Protein AF-A0A7C2DWA7-F1 (afdb_monomer)

Sequence (102 aa):
MMTLLAALLALNALLHALIVGRFGLSGNLPPAAFAAIYALLALAVMLAWPLALWAVLALTAAGAAGLAANLRRIAHDTTIERAILALDAVIALVTLWLLAAG

Foldseek 3Di:
DLLVLLVLLQVLLVLLVVQCVVVNCVVSVLSPVSSVLSNVLSVCSVVPPVCSLVSLQVVLVVSLVVLVVCLVPDDGDVVSSVVSNVSSVVSNVVSVVVVVVD

Solvent-accessible surface area (backbone atoms only — not comparable to full-atom values): 5476 Å² total; per-residue (Å²): 109,59,68,56,52,22,50,52,28,40,51,48,13,49,56,25,41,48,51,26,72,73,66,39,59,82,92,28,55,67,42,47,52,48,15,54,50,27,42,53,46,18,51,32,43,73,69,63,43,96,57,31,61,62,50,48,45,55,51,40,52,51,48,41,52,54,50,63,60,46,73,78,74,62,100,66,69,62,64,61,54,49,52,47,47,54,47,40,52,50,52,43,53,54,41,52,50,52,67,73,74,105

pLDDT: mean 91.04, std 10.58, range [49.12, 98.38]

Nearest PDB structures (foldseek):
  3kaw-assembly1_A  TM=5.956E-01  e=2.213E+00  Pseudomonas aeruginosa
  3kav-assembly1_A  TM=5.351E-01  e=1.503E+00  Pseudomonas aeruginosa
  5fig-assembly2_E-2  TM=6.127E-01  e=8.326E+00  Bacillus subtilis

Mean predicted aligned error: 3.75 Å

Secondary structure (DSSP, 8-state):
-HHHHHHHHHHHHHHHHHHHHHH-STT-HHHHHHHHHHHHHHHHHHTT-TTHHHHHHHHHHHHHHHHHHHTTTS---HHHHHHHHHHHHHHHHHHHHHHHH-

Radius of gyration: 13.29 Å; Cα contacts (8 Å, |Δi|>4): 90; chains: 1; bounding box: 36×19×37 Å

Structure (mmCIF, N/CA/C/O backbone):
data_AF-A0A7C2DWA7-F1
#
_entry.id   AF-A0A7C2DWA7-F1
#
loop_
_atom_site.group_PDB
_atom_site.id
_atom_site.type_symbol
_atom_site.label_atom_id
_atom_site.label_alt_id
_atom_site.label_comp_id
_atom_site.label_asym_id
_atom_site.label_entity_id
_atom_site.label_seq_id
_atom_site.pdbx_PDB_ins_code
_atom_site.Cartn_x
_atom_site.Cartn_y
_atom_site.Cartn_z
_atom_site.occupancy
_atom_site.B_iso_or_equiv
_atom_site.auth_seq_id
_atom_site.auth_comp_id
_atom_site.auth_asym_id
_atom_site.auth_atom_id
_atom_site.pdbx_PDB_model_num
ATOM 1 N N . MET A 1 1 ? 7.576 -10.981 -10.937 1.00 83.81 1 MET A N 1
ATOM 2 C CA . MET A 1 1 ? 7.620 -10.172 -9.699 1.00 83.81 1 MET A CA 1
ATOM 3 C C . MET A 1 1 ? 6.623 -9.007 -9.705 1.00 83.81 1 MET A C 1
ATOM 5 O O . MET A 1 1 ? 6.026 -8.754 -8.671 1.00 83.81 1 MET A O 1
ATOM 9 N N . MET A 1 2 ? 6.341 -8.370 -10.852 1.00 93.06 2 MET A N 1
ATOM 10 C CA . MET A 1 2 ? 5.262 -7.363 -10.951 1.00 93.06 2 MET A CA 1
ATOM 11 C C . MET A 1 2 ? 3.882 -7.905 -10.564 1.00 93.06 2 MET A C 1
ATOM 13 O O . MET A 1 2 ? 3.147 -7.248 -9.838 1.00 93.06 2 MET A O 1
ATOM 17 N N . THR A 1 3 ? 3.564 -9.145 -10.950 1.00 95.31 3 THR A N 1
ATOM 18 C CA . THR A 1 3 ? 2.325 -9.823 -10.535 1.00 95.31 3 THR A CA 1
ATOM 19 C C . THR A 1 3 ? 2.234 -10.006 -9.019 1.00 95.31 3 THR A C 1
ATOM 21 O O . THR A 1 3 ? 1.157 -9.856 -8.455 1.00 95.31 3 THR A O 1
ATOM 24 N N . LEU A 1 4 ? 3.363 -10.288 -8.351 1.00 96.38 4 LEU A N 1
ATOM 25 C CA . LEU A 1 4 ? 3.414 -10.378 -6.890 1.00 96.38 4 LEU A CA 1
ATOM 26 C C . LEU A 1 4 ? 3.127 -9.009 -6.267 1.00 96.38 4 LEU A C 1
ATOM 28 O O . LEU A 1 4 ? 2.270 -8.916 -5.399 1.00 96.38 4 LEU A O 1
ATOM 32 N N . LEU A 1 5 ? 3.790 -7.948 -6.741 1.00 97.56 5 LEU A N 1
ATOM 33 C CA . LEU A 1 5 ? 3.545 -6.591 -6.253 1.00 97.56 5 LEU A CA 1
ATOM 34 C C . LEU A 1 5 ? 2.079 -6.172 -6.446 1.00 97.56 5 LEU A C 1
ATOM 36 O O . LEU A 1 5 ? 1.457 -5.684 -5.508 1.00 97.56 5 LEU A O 1
ATOM 40 N N . ALA A 1 6 ? 1.502 -6.424 -7.623 1.00 97.69 6 ALA A N 1
ATOM 41 C CA . ALA A 1 6 ? 0.094 -6.143 -7.893 1.00 97.69 6 ALA A CA 1
ATOM 42 C C . ALA A 1 6 ? -0.847 -6.928 -6.963 1.00 97.69 6 ALA A C 1
ATOM 44 O O . ALA A 1 6 ? -1.799 -6.356 -6.437 1.00 97.69 6 ALA A O 1
ATOM 45 N N . ALA A 1 7 ? -0.563 -8.209 -6.705 1.00 98.19 7 ALA A N 1
ATOM 46 C CA . ALA A 1 7 ? -1.344 -9.020 -5.773 1.00 98.19 7 ALA A CA 1
ATOM 47 C C . ALA A 1 7 ? -1.253 -8.500 -4.329 1.00 98.19 7 ALA A C 1
ATOM 49 O O . ALA A 1 7 ? -2.267 -8.449 -3.637 1.00 98.19 7 ALA A O 1
ATOM 50 N N . LEU A 1 8 ? -0.067 -8.070 -3.883 1.00 98.19 8 LEU A N 1
ATOM 51 C CA . LEU A 1 8 ? 0.124 -7.471 -2.559 1.00 98.19 8 LEU A CA 1
ATOM 52 C C . LEU A 1 8 ? -0.639 -6.146 -2.425 1.00 98.19 8 LEU A C 1
ATOM 54 O O . LEU A 1 8 ? -1.320 -5.936 -1.426 1.00 98.19 8 LEU A O 1
ATOM 58 N N . LEU A 1 9 ? -0.589 -5.283 -3.445 1.00 98.31 9 LEU A N 1
ATOM 59 C CA . LEU A 1 9 ? -1.354 -4.031 -3.491 1.00 98.31 9 LEU A CA 1
ATOM 60 C C . LEU A 1 9 ? -2.866 -4.292 -3.474 1.00 98.31 9 LEU A C 1
ATOM 62 O O . LEU A 1 9 ? -3.594 -3.648 -2.722 1.00 98.31 9 LEU A O 1
ATOM 66 N N . ALA A 1 10 ? -3.341 -5.272 -4.246 1.00 98.25 10 ALA A N 1
ATOM 67 C CA . ALA A 1 10 ? -4.747 -5.663 -4.256 1.00 98.25 10 ALA A CA 1
ATOM 68 C C . ALA A 1 10 ? -5.194 -6.212 -2.892 1.00 98.25 10 ALA A C 1
ATOM 70 O O . ALA A 1 10 ? -6.248 -5.829 -2.387 1.00 98.25 10 ALA A O 1
ATOM 71 N N . LEU A 1 11 ? -4.377 -7.055 -2.254 1.00 98.25 11 LEU A N 1
ATOM 72 C CA . LEU A 1 11 ? -4.638 -7.532 -0.897 1.00 98.25 11 LEU A CA 1
ATOM 73 C C . LEU A 1 11 ? -4.703 -6.366 0.097 1.00 98.25 1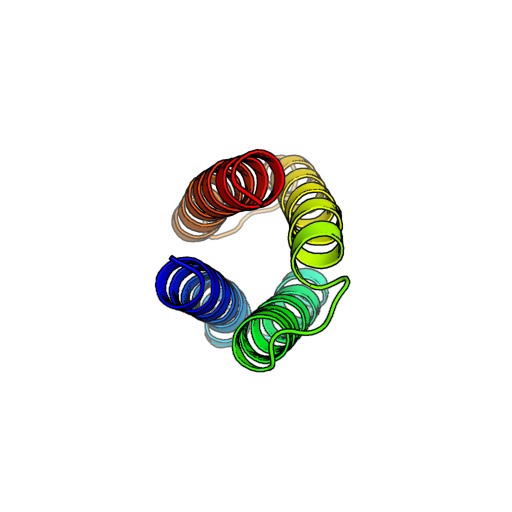1 LEU A C 1
ATOM 75 O O . LEU A 1 11 ? -5.600 -6.325 0.936 1.00 98.25 11 LEU A O 1
ATOM 79 N N . ASN A 1 12 ? -3.806 -5.389 -0.028 1.00 97.44 12 ASN A N 1
ATOM 80 C CA . ASN A 1 12 ? -3.803 -4.222 0.844 1.00 97.44 12 ASN A CA 1
ATOM 81 C C . ASN A 1 12 ? -5.066 -3.374 0.666 1.00 97.44 12 ASN A C 1
ATOM 83 O O . ASN A 1 12 ? -5.679 -2.952 1.647 1.00 97.44 12 ASN A O 1
ATOM 87 N N . ALA A 1 13 ? -5.510 -3.193 -0.580 1.00 97.81 13 ALA A N 1
ATOM 88 C CA . ALA A 1 13 ? -6.776 -2.541 -0.887 1.00 97.81 13 ALA A CA 1
ATOM 89 C C . ALA A 1 13 ? -7.963 -3.257 -0.221 1.00 97.81 13 ALA A C 1
ATOM 91 O O . ALA A 1 13 ? -8.827 -2.604 0.364 1.00 97.81 13 ALA A O 1
ATOM 92 N N . LEU A 1 14 ? -7.982 -4.595 -0.251 1.00 97.6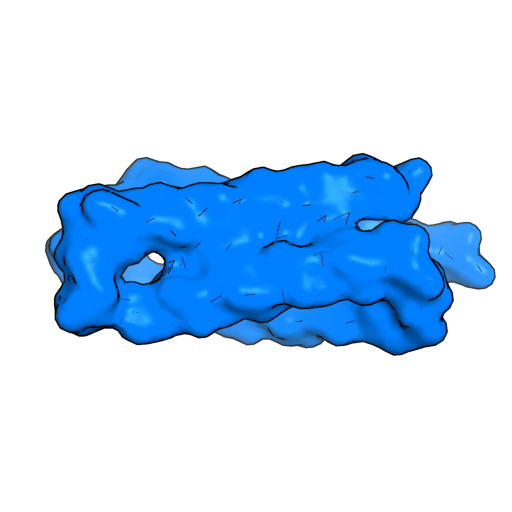2 14 LEU A N 1
ATOM 93 C CA . LEU A 1 14 ? -9.022 -5.400 0.394 1.00 97.62 14 LEU A CA 1
ATOM 94 C C . LEU A 1 14 ? -9.015 -5.258 1.920 1.00 97.62 14 LEU A C 1
ATOM 96 O O . LEU A 1 14 ? -10.086 -5.151 2.512 1.00 97.62 14 LEU A O 1
ATOM 100 N N . LEU A 1 15 ? -7.845 -5.213 2.564 1.00 95.38 15 LEU A N 1
ATOM 101 C CA . LEU A 1 15 ? -7.756 -5.002 4.015 1.00 95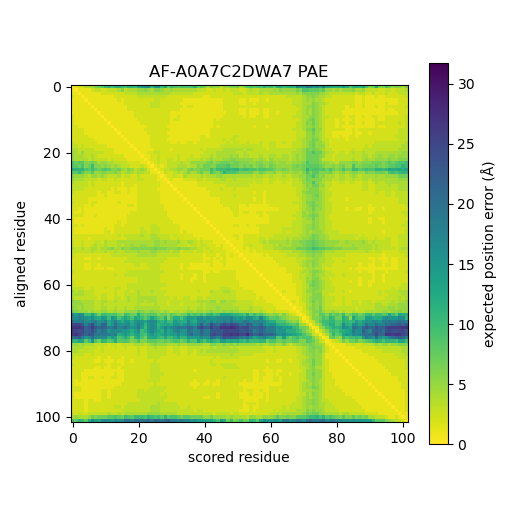.38 15 LEU A CA 1
ATOM 102 C C . LEU A 1 15 ? -8.306 -3.629 4.424 1.00 95.38 15 LEU A C 1
ATOM 104 O O . LEU A 1 15 ? -9.068 -3.527 5.384 1.00 95.38 15 LEU A O 1
ATOM 108 N N . HIS A 1 16 ? -7.990 -2.583 3.661 1.00 93.88 16 HIS A N 1
ATOM 109 C CA . HIS A 1 16 ? -8.551 -1.252 3.882 1.00 93.88 16 HIS A CA 1
ATOM 110 C C . HIS A 1 16 ? -10.068 -1.218 3.639 1.00 93.88 16 HIS A C 1
ATOM 112 O O . HIS A 1 16 ? -10.816 -0.644 4.433 1.00 93.88 16 HIS A O 1
ATOM 118 N N . ALA A 1 17 ? -10.547 -1.879 2.582 1.00 94.00 17 ALA A N 1
ATOM 119 C CA . ALA A 1 17 ? -11.975 -2.006 2.306 1.00 94.00 17 ALA A CA 1
ATOM 120 C C . ALA A 1 17 ? -12.708 -2.791 3.405 1.00 94.00 17 ALA A C 1
ATOM 122 O O . ALA A 1 17 ? -13.839 -2.451 3.742 1.00 94.00 17 ALA A O 1
ATOM 123 N N . LEU A 1 18 ? -12.065 -3.795 4.010 1.00 93.75 18 LEU A N 1
ATOM 124 C CA . LEU A 1 18 ? -12.617 -4.564 5.125 1.00 93.75 18 LEU A CA 1
ATOM 125 C C . LEU A 1 18 ? -12.839 -3.691 6.367 1.00 93.75 18 LEU A C 1
ATOM 127 O O . LEU A 1 18 ? -13.873 -3.834 7.019 1.00 93.75 18 LEU A O 1
ATOM 131 N N . ILE A 1 19 ? -11.924 -2.760 6.669 1.00 89.75 19 ILE A N 1
ATOM 132 C CA . ILE A 1 19 ? -12.115 -1.773 7.748 1.00 89.75 19 ILE A CA 1
ATOM 133 C C . ILE A 1 19 ? -13.393 -0.969 7.491 1.00 89.75 19 ILE A C 1
ATOM 135 O O . ILE A 1 19 ? -14.262 -0.893 8.358 1.00 89.75 19 ILE A O 1
ATOM 139 N N . VAL A 1 20 ? -13.551 -0.426 6.282 1.00 90.75 20 VAL A N 1
ATOM 140 C CA . VAL A 1 20 ? -14.730 0.374 5.909 1.00 90.75 20 VAL A CA 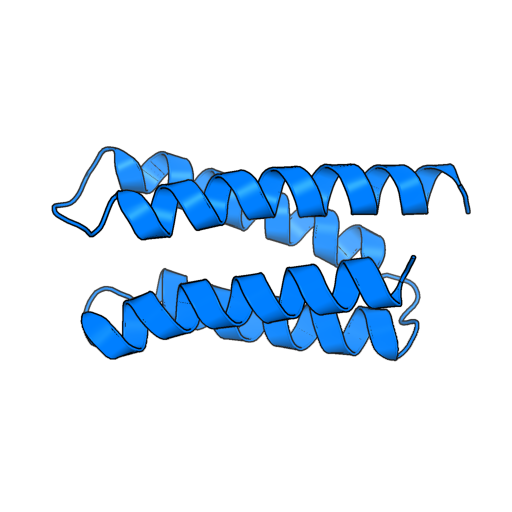1
ATOM 141 C C . VAL A 1 20 ? -16.009 -0.465 5.918 1.00 90.75 20 VAL A C 1
ATOM 143 O O . VAL A 1 20 ? -17.035 -0.016 6.420 1.00 90.75 20 VAL A O 1
ATOM 146 N N . GLY A 1 21 ? -15.959 -1.695 5.405 1.00 90.56 21 GLY A N 1
ATOM 147 C CA . GLY A 1 21 ? -17.101 -2.608 5.381 1.00 90.56 21 GLY A CA 1
ATOM 148 C C . GLY A 1 21 ? -17.565 -3.018 6.779 1.00 90.56 21 GLY A C 1
ATOM 149 O O . GLY A 1 21 ? -18.762 -3.179 7.002 1.00 90.56 21 GLY A O 1
ATOM 150 N N . ARG A 1 22 ? -16.638 -3.145 7.735 1.00 89.69 22 ARG A N 1
ATOM 151 C CA . ARG A 1 22 ? -16.943 -3.540 9.116 1.00 89.69 22 ARG A CA 1
ATOM 152 C C . ARG A 1 22 ? -17.349 -2.371 10.009 1.00 89.69 22 ARG A C 1
ATOM 154 O O . ARG A 1 22 ? -18.226 -2.540 10.851 1.00 89.69 22 ARG A O 1
ATOM 161 N N . PHE A 1 23 ? -16.708 -1.215 9.858 1.00 86.62 23 PHE A N 1
ATOM 162 C CA . PHE A 1 23 ? -16.870 -0.070 10.763 1.00 86.62 23 PHE A CA 1
ATOM 163 C C . PHE A 1 23 ? -17.628 1.110 10.140 1.00 86.62 23 PHE A C 1
ATOM 165 O O . PHE A 1 23 ? -17.849 2.121 10.803 1.00 86.62 23 PHE A O 1
ATOM 172 N N . GLY A 1 24 ? -18.065 0.979 8.887 1.00 86.81 24 GLY A N 1
ATOM 173 C CA . GLY A 1 24 ?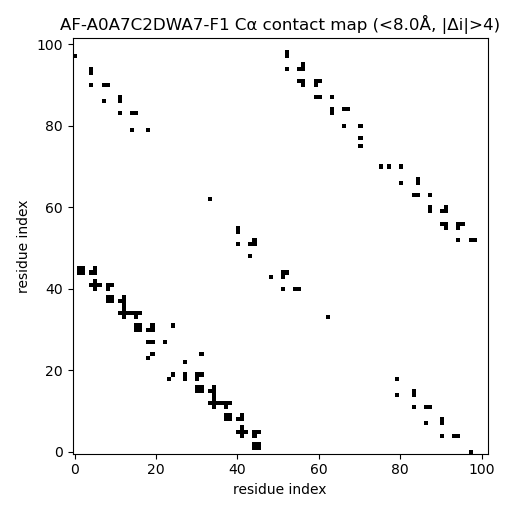 -18.765 2.022 8.146 1.00 86.81 24 GLY A CA 1
ATOM 174 C C . GLY A 1 24 ? -17.834 3.126 7.643 1.00 86.81 24 GLY A C 1
ATOM 175 O O . GLY A 1 24 ? -16.673 3.231 8.031 1.00 86.81 24 GLY A O 1
ATOM 176 N N . LEU A 1 25 ? -18.350 3.979 6.756 1.00 86.75 25 LEU A N 1
ATOM 177 C CA . LEU A 1 25 ? -17.562 5.043 6.121 1.00 86.75 25 LEU A CA 1
ATOM 178 C C . LEU A 1 25 ? -17.337 6.259 7.037 1.00 86.75 25 LEU A C 1
ATOM 180 O O . LEU A 1 25 ? -16.319 6.944 6.926 1.00 86.75 25 LEU A O 1
ATOM 184 N N . SER A 1 26 ? -18.275 6.532 7.948 1.00 84.19 26 SER A N 1
ATOM 185 C CA . SER A 1 26 ? -18.199 7.677 8.861 1.00 84.19 26 SER A CA 1
ATOM 186 C C . SER A 1 26 ? -17.025 7.511 9.828 1.00 84.19 26 SER A C 1
ATOM 188 O O . SER A 1 26 ? -17.035 6.619 10.667 1.00 84.19 26 SER A O 1
ATOM 190 N N . GLY A 1 27 ? -16.004 8.360 9.695 1.00 79.94 27 GLY A N 1
ATOM 191 C CA . GLY A 1 27 ? -14.758 8.272 10.469 1.00 79.94 27 GLY A CA 1
ATOM 192 C C . GLY A 1 27 ? -13.660 7.407 9.835 1.00 79.94 27 GLY A C 1
ATOM 193 O O . GLY A 1 27 ? -12.511 7.514 10.246 1.00 79.94 27 GLY A O 1
ATOM 194 N N . ASN A 1 28 ? -13.967 6.643 8.778 1.00 86.19 28 ASN A N 1
ATOM 195 C CA . ASN A 1 28 ? -13.019 5.774 8.065 1.00 86.19 28 ASN A CA 1
ATOM 196 C C . ASN A 1 28 ? -12.748 6.245 6.624 1.00 86.19 28 ASN A C 1
ATOM 1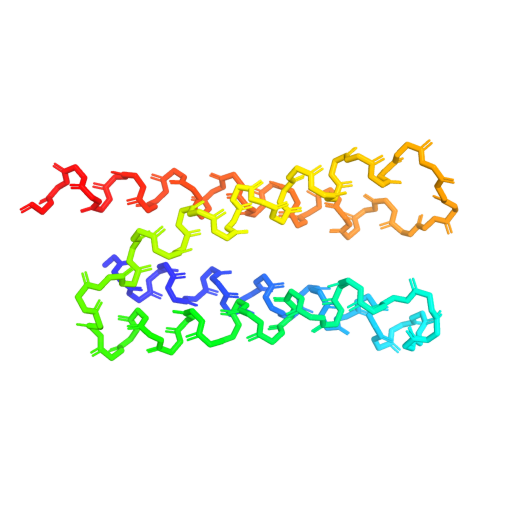98 O O . ASN A 1 28 ? -12.429 5.445 5.742 1.00 86.19 28 ASN A O 1
ATOM 202 N N . LEU A 1 29 ? -12.844 7.556 6.377 1.00 88.81 29 LEU A N 1
ATOM 203 C CA . LEU A 1 29 ? -12.486 8.149 5.084 1.00 88.81 29 LEU A CA 1
ATOM 204 C C . LEU A 1 29 ? -11.034 7.855 4.669 1.00 88.81 29 LEU A C 1
ATOM 206 O O . LEU A 1 29 ? -10.839 7.510 3.502 1.00 88.81 29 LEU A O 1
ATOM 210 N N . PRO A 1 30 ? -10.017 7.929 5.558 1.00 90.00 30 PRO A N 1
ATOM 211 C CA . PRO A 1 30 ? -8.652 7.608 5.151 1.00 90.00 30 PRO A CA 1
ATOM 212 C C . PRO A 1 30 ? -8.500 6.144 4.706 1.00 90.00 30 PRO A C 1
ATOM 214 O O . PRO A 1 30 ? -8.029 5.945 3.586 1.00 90.00 30 PRO A O 1
ATOM 217 N N . PRO A 1 31 ? -8.966 5.122 5.460 1.00 90.81 31 PRO A N 1
ATOM 218 C CA . PRO A 1 31 ? -8.970 3.752 4.956 1.00 90.81 31 PRO A CA 1
ATOM 219 C C . PRO A 1 31 ? -9.691 3.583 3.614 1.00 90.81 31 PRO A C 1
ATOM 221 O O . PRO A 1 31 ? -9.168 2.918 2.725 1.00 90.81 31 PRO A O 1
ATOM 224 N N . ALA A 1 32 ? -10.841 4.233 3.414 1.00 92.19 32 ALA A N 1
ATOM 225 C CA . ALA A 1 32 ? -11.562 4.177 2.140 1.00 92.19 32 ALA A CA 1
ATOM 226 C C . ALA A 1 32 ? -10.743 4.746 0.969 1.00 92.19 32 ALA A C 1
ATOM 228 O O . ALA A 1 32 ? -10.682 4.141 -0.102 1.00 92.19 32 ALA A O 1
ATOM 229 N N . ALA A 1 33 ? -10.078 5.884 1.180 1.00 94.69 33 ALA A N 1
ATOM 230 C CA . ALA A 1 33 ? -9.206 6.488 0.180 1.00 94.69 33 ALA A CA 1
ATOM 231 C C . ALA A 1 33 ? -8.019 5.573 -0.150 1.00 94.69 33 ALA A C 1
ATOM 233 O O . ALA A 1 33 ? -7.731 5.339 -1.323 1.00 94.69 33 ALA A O 1
ATOM 234 N N . PHE A 1 34 ? -7.370 4.996 0.866 1.00 94.19 34 PHE A N 1
ATOM 235 C CA . PHE A 1 34 ? -6.247 4.082 0.659 1.00 94.19 34 PHE A CA 1
ATOM 236 C C . PHE A 1 34 ? -6.663 2.765 -0.006 1.00 94.19 34 PHE A C 1
ATOM 238 O O . PHE A 1 34 ? -5.914 2.264 -0.841 1.00 94.19 34 PHE A O 1
ATOM 245 N N . ALA A 1 35 ? -7.876 2.258 0.243 1.00 96.19 35 ALA A N 1
ATOM 246 C CA . ALA A 1 35 ? -8.414 1.120 -0.503 1.00 96.19 35 ALA A CA 1
ATOM 247 C C . ALA A 1 35 ? -8.449 1.403 -2.015 1.00 96.19 35 ALA A C 1
ATOM 249 O O . ALA A 1 35 ? -7.952 0.610 -2.816 1.00 96.19 35 ALA A O 1
ATOM 250 N N . ALA A 1 36 ? -8.977 2.566 -2.410 1.00 97.56 36 ALA A N 1
ATOM 251 C CA . ALA A 1 36 ? -9.021 2.973 -3.811 1.00 97.56 36 ALA A CA 1
ATOM 252 C C . ALA A 1 36 ? -7.615 3.210 -4.390 1.00 97.56 36 ALA A C 1
ATOM 254 O O . ALA A 1 36 ? -7.317 2.745 -5.489 1.00 97.56 36 ALA A O 1
ATOM 255 N N . ILE A 1 37 ? -6.736 3.886 -3.644 1.00 97.88 37 ILE A N 1
ATOM 256 C CA . ILE A 1 37 ? -5.355 4.161 -4.064 1.00 97.88 37 ILE A CA 1
ATOM 257 C C . ILE A 1 37 ? -4.602 2.858 -4.345 1.00 97.88 37 ILE A C 1
ATOM 259 O O . ILE A 1 37 ? -4.028 2.710 -5.421 1.00 97.88 37 ILE A O 1
ATOM 263 N N . TYR A 1 38 ? -4.627 1.893 -3.423 1.00 98.00 38 TYR A N 1
ATOM 264 C CA . TYR A 1 38 ? -3.912 0.631 -3.607 1.00 98.00 38 TYR A CA 1
ATOM 265 C C . TYR A 1 38 ? -4.493 -0.215 -4.746 1.00 98.00 38 TYR A C 1
ATOM 267 O O . TYR A 1 38 ? -3.729 -0.845 -5.478 1.00 98.00 38 TYR A O 1
ATOM 275 N N . ALA A 1 39 ? -5.809 -0.170 -4.975 1.00 98.12 39 ALA A N 1
ATOM 276 C CA . ALA A 1 39 ? -6.425 -0.814 -6.134 1.00 98.12 39 ALA A CA 1
ATOM 277 C C . ALA A 1 39 ? -5.956 -0.181 -7.458 1.00 98.12 39 ALA A C 1
ATOM 279 O O . ALA A 1 39 ? -5.576 -0.895 -8.387 1.00 98.12 39 ALA A O 1
ATOM 280 N N . LEU A 1 40 ? -5.915 1.154 -7.537 1.00 98.38 40 LEU A N 1
ATOM 281 C CA . LEU A 1 40 ? -5.403 1.868 -8.711 1.00 98.38 40 LEU A CA 1
ATOM 282 C C . LEU A 1 40 ? -3.914 1.593 -8.941 1.00 98.38 40 LEU A C 1
ATOM 284 O O . LEU A 1 40 ? -3.497 1.404 -10.081 1.00 98.38 40 LEU A O 1
ATOM 288 N N . LEU A 1 41 ? -3.116 1.517 -7.876 1.00 98.06 41 LEU A N 1
ATOM 289 C CA . LEU A 1 41 ? -1.703 1.158 -7.965 1.00 98.06 41 LEU A CA 1
ATOM 290 C C . LEU A 1 41 ? -1.502 -0.277 -8.459 1.00 98.06 41 LEU A C 1
ATOM 292 O O . LEU A 1 41 ? -0.627 -0.503 -9.292 1.00 98.06 41 LEU A O 1
ATOM 296 N N . ALA A 1 42 ? -2.320 -1.234 -8.011 1.00 98.12 42 ALA A N 1
ATOM 297 C CA . ALA A 1 42 ? -2.269 -2.606 -8.513 1.00 98.12 42 ALA A CA 1
ATOM 298 C C . ALA A 1 42 ? -2.501 -2.645 -10.033 1.00 98.12 42 ALA A C 1
ATOM 300 O O . ALA A 1 42 ? -1.732 -3.275 -10.762 1.00 98.12 42 ALA A O 1
ATOM 301 N N . LEU A 1 43 ? -3.504 -1.904 -10.521 1.00 97.88 43 LEU A N 1
ATOM 302 C CA . LEU A 1 43 ? -3.773 -1.762 -11.953 1.00 97.88 43 LEU A CA 1
ATOM 303 C C . LEU A 1 43 ? -2.617 -1.071 -12.683 1.00 97.88 43 LEU A C 1
ATOM 305 O O . LEU A 1 43 ? -2.183 -1.553 -13.724 1.00 97.88 43 LEU A O 1
ATOM 309 N N . ALA A 1 44 ? -2.073 0.015 -12.133 1.00 97.56 44 ALA A N 1
ATOM 310 C CA . ALA A 1 44 ? -0.950 0.735 -12.730 1.00 97.56 44 ALA A CA 1
ATOM 311 C C . ALA A 1 44 ? 0.307 -0.141 -12.872 1.00 97.56 44 ALA A C 1
ATOM 313 O O . ALA A 1 44 ? 0.980 -0.079 -13.902 1.00 97.56 44 ALA A O 1
ATOM 314 N N . VAL A 1 45 ? 0.598 -0.986 -11.874 1.00 97.25 45 VAL A N 1
ATOM 315 C CA . VAL A 1 45 ? 1.684 -1.978 -11.939 1.00 97.25 45 VAL A CA 1
ATOM 316 C C . VAL A 1 45 ? 1.401 -3.021 -13.023 1.00 97.25 45 VAL A C 1
ATOM 318 O O . VAL A 1 45 ? 2.295 -3.337 -13.805 1.00 97.25 45 VAL A O 1
ATOM 321 N N . MET A 1 46 ? 0.169 -3.536 -13.119 1.00 96.12 46 MET A N 1
ATOM 322 C CA . MET A 1 46 ? -0.202 -4.515 -14.153 1.00 96.12 46 MET A CA 1
ATOM 323 C C . MET A 1 46 ? -0.153 -3.945 -15.573 1.00 96.12 46 MET A C 1
ATOM 325 O O . MET A 1 46 ? 0.210 -4.659 -16.504 1.00 96.12 46 MET A O 1
ATOM 329 N N . LEU A 1 47 ? -0.491 -2.667 -15.736 1.00 96.62 47 LEU A N 1
ATOM 330 C CA . LEU A 1 47 ? -0.431 -1.948 -17.008 1.00 96.62 47 LEU A CA 1
ATOM 331 C C . LEU A 1 47 ? 0.978 -1.431 -17.342 1.00 96.62 47 LEU A C 1
ATOM 333 O O . LEU A 1 47 ? 1.143 -0.741 -18.344 1.00 96.62 47 LEU A O 1
ATOM 337 N N . ALA A 1 48 ? 1.983 -1.752 -16.518 1.00 93.56 48 ALA A N 1
ATOM 338 C CA . ALA A 1 48 ? 3.373 -1.332 -16.692 1.00 93.56 48 ALA A CA 1
ATOM 339 C C . ALA A 1 48 ? 3.539 0.192 -16.861 1.00 93.56 48 ALA A C 1
ATOM 341 O O . ALA A 1 48 ? 4.346 0.663 -17.664 1.00 93.56 48 ALA A O 1
ATOM 342 N N . TRP A 1 49 ? 2.774 0.985 -16.103 1.00 96.69 49 TRP A N 1
ATOM 343 C CA . TRP A 1 49 ? 2.889 2.441 -16.161 1.00 96.69 49 TRP A CA 1
ATOM 344 C C . TRP A 1 49 ? 4.292 2.891 -15.691 1.00 96.69 49 TRP A C 1
ATOM 346 O O . TRP A 1 49 ? 4.735 2.432 -14.634 1.00 96.69 49 TRP A O 1
ATOM 356 N N . PRO A 1 50 ? 5.002 3.799 -16.402 1.00 93.06 50 PRO A N 1
ATOM 357 C CA . PRO A 1 50 ? 6.428 4.062 -16.155 1.00 93.06 50 PRO A CA 1
ATOM 358 C C . PRO A 1 50 ? 6.774 4.543 -14.742 1.00 93.06 50 PRO A C 1
ATOM 360 O O . PRO A 1 50 ? 7.883 4.326 -14.264 1.00 93.06 50 PRO A O 1
ATOM 363 N N . LEU A 1 51 ? 5.829 5.194 -14.062 1.00 94.94 51 LEU A N 1
ATOM 364 C CA . LEU A 1 51 ? 6.016 5.727 -12.711 1.00 94.94 51 LEU A CA 1
ATOM 365 C C . LEU A 1 51 ? 5.344 4.875 -11.627 1.00 94.94 51 LEU A C 1
ATOM 367 O O . LEU A 1 51 ? 5.329 5.282 -10.466 1.00 94.94 51 LEU A O 1
ATOM 371 N N . ALA A 1 52 ? 4.803 3.699 -11.969 1.00 96.25 52 ALA A N 1
ATOM 372 C CA . ALA A 1 52 ? 4.030 2.882 -11.036 1.00 96.25 52 ALA A CA 1
ATOM 373 C C . ALA A 1 52 ? 4.828 2.522 -9.776 1.00 96.25 52 ALA A C 1
ATOM 375 O O . ALA A 1 52 ? 4.320 2.686 -8.674 1.00 96.25 52 ALA A O 1
ATOM 376 N N . LEU A 1 53 ? 6.088 2.098 -9.914 1.00 96.62 53 LEU A N 1
ATOM 377 C CA . LEU A 1 53 ? 6.911 1.700 -8.765 1.00 96.62 53 LEU A CA 1
ATOM 378 C C . LEU A 1 53 ? 7.226 2.878 -7.831 1.00 96.62 53 LEU A C 1
ATOM 380 O O . LEU A 1 53 ? 7.130 2.747 -6.613 1.00 96.62 53 LEU A O 1
ATOM 384 N N . TRP A 1 54 ? 7.534 4.051 -8.389 1.00 97.62 54 TRP A N 1
ATOM 385 C CA . TRP A 1 54 ? 7.752 5.265 -7.598 1.00 97.62 54 TRP A CA 1
ATOM 386 C C . TRP A 1 54 ? 6.478 5.711 -6.877 1.00 97.62 54 TRP A C 1
ATOM 388 O O . TRP A 1 54 ? 6.526 6.054 -5.695 1.00 97.62 54 TRP A O 1
ATOM 398 N N . ALA A 1 55 ? 5.333 5.650 -7.562 1.00 97.19 55 ALA A N 1
ATOM 399 C CA . ALA A 1 55 ? 4.035 5.953 -6.972 1.00 97.19 55 ALA A CA 1
ATOM 400 C C . ALA A 1 55 ? 3.682 4.973 -5.844 1.00 97.19 55 ALA A C 1
ATOM 402 O O . ALA A 1 55 ? 3.242 5.408 -4.781 1.00 97.19 55 ALA A O 1
ATOM 403 N N . VAL A 1 56 ? 3.933 3.671 -6.039 1.00 97.88 56 VAL A N 1
ATOM 404 C CA . VAL A 1 56 ? 3.761 2.651 -4.998 1.00 97.88 56 VAL A CA 1
ATOM 405 C C . VAL A 1 56 ? 4.596 2.999 -3.775 1.00 97.88 56 VAL A C 1
ATOM 407 O O . VAL A 1 56 ? 4.051 3.043 -2.677 1.00 97.88 56 VAL A O 1
ATOM 410 N N . LEU A 1 57 ? 5.887 3.292 -3.942 1.00 97.12 57 LEU A N 1
ATOM 411 C CA . LEU A 1 57 ? 6.768 3.582 -2.814 1.00 97.12 57 LEU A CA 1
ATOM 412 C C . LEU A 1 57 ? 6.309 4.823 -2.032 1.00 97.12 57 LEU A C 1
ATOM 414 O O . LEU A 1 57 ? 6.182 4.768 -0.809 1.00 97.12 57 LEU A O 1
ATOM 418 N N . ALA A 1 58 ? 6.014 5.919 -2.735 1.00 97.38 58 ALA A N 1
ATOM 419 C CA . ALA A 1 58 ? 5.604 7.177 -2.116 1.00 97.38 58 ALA A CA 1
ATOM 420 C C . ALA A 1 58 ? 4.270 7.049 -1.364 1.00 97.38 58 ALA A C 1
ATOM 422 O O . ALA A 1 58 ? 4.157 7.475 -0.213 1.00 97.38 58 ALA A O 1
ATOM 423 N N . LEU A 1 59 ? 3.264 6.439 -1.995 1.00 97.25 59 LEU A N 1
ATOM 424 C CA . LEU A 1 59 ? 1.928 6.315 -1.413 1.00 97.25 59 LEU A CA 1
ATOM 425 C C . LEU A 1 59 ? 1.876 5.256 -0.311 1.00 97.25 59 LEU A C 1
ATOM 427 O O . LEU A 1 59 ? 1.192 5.478 0.685 1.00 97.25 59 LEU A O 1
ATOM 431 N N . THR A 1 60 ? 2.646 4.169 -0.431 1.00 96.56 60 THR A N 1
ATOM 432 C CA . THR A 1 60 ? 2.768 3.164 0.639 1.00 96.56 60 THR A CA 1
ATOM 433 C C . THR A 1 60 ? 3.439 3.761 1.871 1.00 96.56 60 THR A C 1
ATOM 435 O O . THR A 1 60 ? 2.957 3.580 2.984 1.00 96.56 60 THR A O 1
ATOM 438 N N . ALA A 1 61 ? 4.507 4.548 1.694 1.00 95.19 61 ALA A N 1
ATOM 439 C CA . ALA A 1 61 ? 5.158 5.238 2.806 1.00 95.19 61 ALA A CA 1
ATOM 440 C C . ALA A 1 61 ? 4.217 6.244 3.493 1.00 95.19 61 ALA A C 1
ATOM 442 O O . ALA A 1 61 ? 4.157 6.293 4.723 1.00 95.19 61 ALA A O 1
ATOM 443 N N . ALA A 1 62 ? 3.452 7.016 2.714 1.00 94.25 62 ALA A N 1
ATOM 444 C CA . ALA A 1 62 ? 2.469 7.955 3.249 1.00 94.25 62 ALA A CA 1
ATOM 445 C C . ALA A 1 62 ? 1.330 7.243 4.004 1.00 94.25 62 ALA A C 1
ATOM 447 O O . ALA A 1 62 ? 0.964 7.669 5.101 1.00 94.25 62 ALA A O 1
ATOM 448 N N . GLY A 1 63 ? 0.804 6.147 3.447 1.00 91.12 63 GLY A N 1
ATOM 449 C CA . GLY A 1 63 ? -0.227 5.315 4.071 1.00 91.12 63 GLY A CA 1
ATOM 450 C C . GLY A 1 63 ? 0.244 4.693 5.379 1.00 91.12 63 GLY A C 1
ATOM 451 O O . GLY A 1 63 ? -0.399 4.886 6.411 1.00 91.12 63 GLY A O 1
ATOM 452 N N . ALA A 1 64 ? 1.418 4.059 5.368 1.00 92.56 64 ALA A N 1
ATOM 453 C CA . ALA A 1 64 ? 2.019 3.464 6.555 1.00 92.56 64 ALA A CA 1
ATOM 454 C C . ALA A 1 64 ? 2.282 4.506 7.653 1.00 92.56 64 ALA A C 1
ATOM 456 O O . ALA A 1 64 ? 1.974 4.266 8.821 1.00 92.56 64 ALA A O 1
ATOM 457 N N . ALA A 1 65 ? 2.801 5.687 7.299 1.00 91.75 65 ALA A N 1
ATOM 458 C CA . ALA A 1 65 ? 3.027 6.770 8.255 1.00 91.75 65 ALA A CA 1
ATOM 459 C C . ALA A 1 65 ? 1.710 7.292 8.856 1.00 91.75 65 ALA A C 1
ATOM 461 O O . ALA A 1 65 ? 1.617 7.481 10.072 1.00 91.75 65 ALA A O 1
ATOM 462 N N . GLY A 1 66 ? 0.681 7.485 8.024 1.00 88.00 66 GLY A N 1
ATOM 463 C CA . GLY A 1 66 ? -0.651 7.895 8.470 1.00 88.00 66 GLY A CA 1
ATOM 464 C C . GLY A 1 66 ? -1.297 6.868 9.403 1.00 88.00 66 GLY A C 1
ATOM 465 O O . GLY A 1 66 ? -1.815 7.229 10.462 1.00 88.00 66 GLY A O 1
ATOM 466 N N . LEU A 1 67 ? -1.203 5.583 9.060 1.00 86.94 67 LEU A N 1
ATOM 467 C CA . LEU A 1 67 ? -1.735 4.489 9.868 1.00 86.94 67 LEU A CA 1
ATOM 468 C C . LEU A 1 67 ? -0.977 4.337 11.195 1.00 86.94 67 LEU A C 1
ATOM 470 O O . LEU A 1 67 ? -1.595 4.243 12.255 1.00 86.94 67 LEU A O 1
ATOM 474 N N . ALA A 1 68 ? 0.356 4.407 11.168 1.00 85.81 68 ALA A N 1
ATOM 475 C CA . ALA A 1 68 ? 1.195 4.364 12.365 1.00 85.81 68 ALA A CA 1
ATOM 476 C C . ALA A 1 68 ? 0.922 5.534 13.327 1.00 85.81 68 ALA A C 1
ATOM 478 O O . ALA A 1 68 ? 0.975 5.357 14.548 1.00 85.81 68 ALA A O 1
ATOM 479 N N . ALA A 1 69 ? 0.604 6.721 12.801 1.00 83.81 69 ALA A N 1
ATOM 480 C CA . ALA A 1 69 ? 0.212 7.872 13.610 1.00 83.81 69 ALA A CA 1
ATOM 481 C C . ALA A 1 69 ? -1.174 7.690 14.261 1.00 83.81 69 ALA A C 1
ATOM 483 O O . ALA A 1 69 ? -1.362 8.079 15.418 1.00 83.81 69 ALA A O 1
ATOM 484 N N . ASN A 1 70 ? -2.123 7.071 13.549 1.00 76.38 70 ASN A N 1
ATOM 485 C CA . ASN A 1 70 ? -3.497 6.864 14.018 1.00 76.38 70 ASN A CA 1
ATOM 486 C C . ASN A 1 70 ? -3.666 5.687 14.987 1.00 76.38 70 ASN A C 1
ATOM 488 O O . ASN A 1 70 ? -4.482 5.796 15.903 1.00 76.38 70 ASN A O 1
ATOM 492 N N . LEU A 1 71 ? -2.837 4.641 14.888 1.00 61.66 71 LEU A N 1
ATOM 493 C CA . LEU A 1 71 ? -2.777 3.517 15.843 1.00 61.66 71 LEU A CA 1
ATOM 494 C C . LEU A 1 71 ? -2.648 3.956 17.313 1.00 61.66 71 LEU A C 1
ATOM 496 O O . LEU A 1 71 ? -2.936 3.192 18.229 1.00 61.66 71 LEU A O 1
ATOM 500 N N . ARG A 1 72 ? -2.191 5.190 17.556 1.0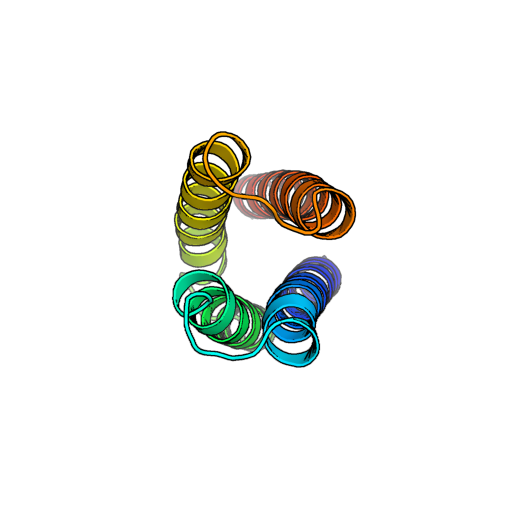0 58.16 72 ARG A N 1
ATOM 501 C CA . ARG A 1 72 ? -2.001 5.759 18.895 1.00 58.16 72 ARG A CA 1
ATOM 502 C C . ARG A 1 72 ? -3.222 6.498 19.447 1.00 58.16 72 ARG A C 1
ATOM 504 O O . ARG A 1 72 ? -3.158 6.942 20.590 1.00 58.16 72 ARG A O 1
ATOM 511 N N . ARG A 1 73 ? -4.277 6.721 18.654 1.00 55.00 73 ARG A N 1
ATOM 512 C CA . ARG A 1 73 ? -5.300 7.734 18.973 1.00 55.00 73 ARG A CA 1
ATOM 513 C C . ARG A 1 73 ? -6.741 7.239 19.071 1.00 55.00 73 ARG A C 1
ATOM 515 O O . ARG A 1 73 ? -7.549 7.999 19.596 1.00 55.00 73 ARG A O 1
ATOM 522 N N . ILE A 1 74 ? -7.103 6.039 18.604 1.00 49.12 74 ILE A N 1
ATOM 523 C CA . ILE A 1 74 ? -8.528 5.681 18.484 1.00 49.12 74 ILE A CA 1
ATOM 524 C C . ILE A 1 74 ? -8.797 4.192 18.781 1.00 49.12 74 ILE A C 1
ATOM 526 O O . ILE A 1 74 ? -7.972 3.326 18.503 1.00 49.12 74 ILE A O 1
ATOM 530 N N . ALA A 1 75 ? -9.959 3.896 19.377 1.00 51.12 75 ALA A N 1
ATOM 531 C CA . ALA A 1 75 ? -10.451 2.541 19.627 1.00 51.12 75 ALA A CA 1
ATOM 532 C C . ALA A 1 75 ? -10.863 1.863 18.306 1.00 51.12 75 ALA A C 1
ATOM 534 O O . ALA A 1 75 ? -11.969 2.074 17.804 1.00 51.12 75 ALA A O 1
ATOM 535 N N . HIS A 1 76 ? -9.952 1.077 17.733 1.00 63.66 76 HIS A N 1
ATOM 536 C CA . HIS A 1 76 ? -10.101 0.398 16.443 1.00 63.66 76 HIS A CA 1
ATOM 537 C C . HIS A 1 76 ? -9.627 -1.059 16.506 1.00 63.66 76 HIS A C 1
ATOM 539 O O . HIS A 1 76 ? -9.040 -1.502 17.498 1.00 63.66 76 HIS A O 1
ATOM 545 N N . ASP A 1 77 ? -9.872 -1.817 15.432 1.00 65.69 77 ASP A N 1
ATOM 546 C CA . ASP A 1 77 ? -9.329 -3.166 15.270 1.00 65.69 77 ASP A CA 1
ATOM 547 C C . ASP A 1 77 ? -7.834 -3.114 14.936 1.00 65.69 77 ASP A C 1
ATOM 549 O O . ASP A 1 77 ? -7.405 -3.165 13.780 1.00 65.69 77 ASP A O 1
ATOM 553 N N . THR A 1 78 ? -7.031 -3.042 15.997 1.00 77.50 78 THR A N 1
ATOM 554 C CA . THR A 1 78 ? -5.567 -3.016 15.906 1.00 77.50 78 THR A CA 1
ATOM 555 C C . THR A 1 78 ? -4.974 -4.238 15.197 1.00 77.50 78 THR A C 1
ATOM 557 O O . THR A 1 78 ? -3.818 -4.186 14.781 1.00 77.50 78 THR A O 1
ATOM 560 N N . THR A 1 79 ? -5.712 -5.344 15.043 1.00 87.38 79 THR A N 1
ATOM 561 C CA . THR A 1 79 ? -5.213 -6.531 14.342 1.00 87.38 79 THR A CA 1
ATOM 562 C C . THR A 1 79 ? -5.151 -6.291 12.837 1.00 87.38 79 THR A C 1
ATOM 564 O O . THR A 1 79 ? -4.104 -6.542 12.238 1.00 87.38 79 THR A O 1
ATOM 567 N N . ILE A 1 80 ? -6.218 -5.758 12.232 1.00 88.25 80 ILE A N 1
ATOM 568 C CA . ILE A 1 80 ? -6.239 -5.458 10.788 1.00 88.25 80 ILE A CA 1
ATOM 569 C C . ILE A 1 80 ? -5.233 -4.349 10.465 1.00 88.25 80 ILE A C 1
ATOM 571 O O . ILE A 1 80 ? -4.481 -4.462 9.502 1.00 88.25 80 ILE A O 1
ATOM 575 N N . GLU A 1 81 ? -5.142 -3.319 11.304 1.00 89.00 81 GLU A N 1
ATOM 576 C CA . GLU A 1 81 ? -4.189 -2.219 11.112 1.00 89.00 81 GLU A CA 1
ATOM 577 C C . GLU A 1 81 ? -2.727 -2.689 11.188 1.00 89.00 81 GLU A C 1
ATOM 579 O O . GLU A 1 81 ? -1.896 -2.293 10.372 1.00 89.00 81 GLU A O 1
ATOM 584 N N . ARG A 1 82 ? -2.397 -3.591 12.123 1.00 90.12 82 ARG A N 1
ATOM 585 C CA . ARG A 1 82 ? -1.063 -4.211 12.186 1.00 90.12 82 ARG A CA 1
ATOM 586 C C . ARG A 1 82 ? -0.774 -5.076 10.964 1.00 90.12 82 ARG A C 1
ATOM 588 O O . ARG A 1 82 ? 0.359 -5.072 10.487 1.00 90.12 82 ARG A O 1
ATOM 595 N N . ALA A 1 83 ? -1.772 -5.803 10.462 1.00 93.31 83 ALA A N 1
ATOM 596 C CA . ALA A 1 83 ? -1.632 -6.586 9.238 1.00 93.31 83 ALA A CA 1
ATOM 597 C C . ALA A 1 83 ? -1.366 -5.684 8.023 1.00 93.31 83 ALA A C 1
ATOM 599 O O . ALA A 1 83 ? -0.480 -5.996 7.231 1.00 93.31 83 ALA A O 1
ATOM 600 N N . ILE A 1 84 ? -2.061 -4.545 7.922 1.00 94.56 84 ILE A N 1
ATOM 601 C CA . ILE A 1 84 ? -1.812 -3.530 6.891 1.00 94.56 84 ILE A CA 1
ATOM 602 C C . ILE A 1 84 ? -0.385 -2.989 7.004 1.00 94.56 84 ILE A C 1
ATOM 604 O O . ILE A 1 84 ? 0.333 -3.008 6.015 1.00 94.56 84 ILE A O 1
ATOM 608 N N . LEU A 1 85 ? 0.079 -2.596 8.196 1.00 94.19 85 LEU A N 1
ATOM 609 C CA . LEU A 1 85 ? 1.454 -2.103 8.361 1.00 94.19 85 LEU A CA 1
ATOM 610 C C . LEU A 1 85 ? 2.516 -3.136 7.969 1.00 94.19 85 LEU A C 1
ATOM 612 O O . LEU A 1 85 ? 3.523 -2.793 7.347 1.00 94.19 85 LEU A O 1
ATOM 616 N N . ALA A 1 86 ? 2.314 -4.402 8.339 1.00 95.69 86 ALA A N 1
ATOM 617 C CA . ALA A 1 86 ? 3.214 -5.475 7.936 1.00 95.69 86 ALA A CA 1
ATOM 618 C C . ALA A 1 86 ? 3.214 -5.648 6.409 1.00 95.69 86 ALA A C 1
ATOM 620 O O . ALA A 1 86 ? 4.276 -5.796 5.802 1.00 95.69 86 ALA A O 1
ATOM 621 N N . LEU A 1 87 ? 2.037 -5.586 5.783 1.00 97.25 87 LEU A N 1
ATOM 622 C CA . LEU A 1 87 ? 1.893 -5.682 4.336 1.00 97.25 87 LEU A CA 1
ATOM 623 C C . LEU A 1 87 ? 2.515 -4.479 3.612 1.00 97.25 87 LEU A C 1
ATOM 625 O O . LEU A 1 87 ? 3.219 -4.682 2.626 1.00 97.25 87 LEU A O 1
ATOM 629 N N . ASP A 1 88 ? 2.346 -3.261 4.127 1.00 96.88 88 ASP A N 1
ATOM 630 C CA . ASP A 1 88 ? 2.981 -2.038 3.621 1.00 96.88 88 ASP A CA 1
ATOM 631 C C . ASP A 1 88 ? 4.512 -2.168 3.629 1.00 96.88 88 ASP A C 1
ATOM 633 O O . ASP A 1 88 ? 5.173 -1.825 2.647 1.00 96.88 88 ASP A O 1
ATOM 637 N N . ALA A 1 89 ? 5.091 -2.727 4.698 1.00 97.44 89 ALA A N 1
ATOM 638 C CA . ALA A 1 89 ? 6.529 -2.981 4.772 1.00 97.44 89 ALA A CA 1
ATOM 639 C C . ALA A 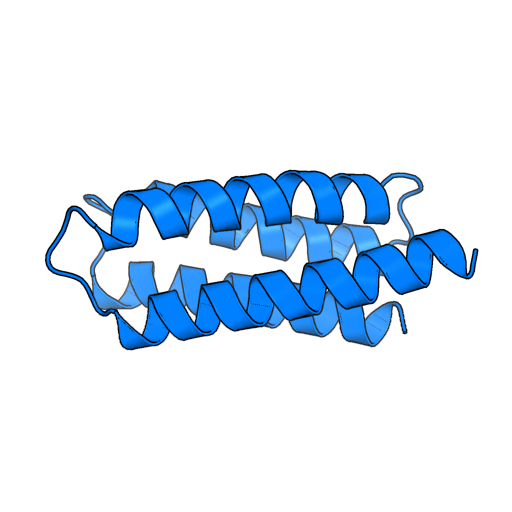1 89 ? 6.993 -3.979 3.696 1.00 97.44 89 ALA A C 1
ATOM 641 O O . ALA A 1 89 ? 8.009 -3.753 3.036 1.00 97.44 89 ALA A O 1
ATOM 642 N N . VAL A 1 90 ? 6.237 -5.058 3.468 1.00 98.12 90 VAL A N 1
ATOM 643 C CA . VAL A 1 90 ? 6.535 -6.035 2.407 1.00 98.12 90 VAL A CA 1
ATOM 644 C C . VAL A 1 90 ? 6.414 -5.395 1.021 1.00 98.12 90 VAL A C 1
ATOM 646 O O . VAL A 1 90 ? 7.307 -5.573 0.194 1.00 98.12 90 VAL A O 1
ATOM 649 N N . ILE A 1 91 ? 5.357 -4.617 0.767 1.00 98.25 91 ILE A N 1
ATOM 650 C CA . ILE A 1 91 ? 5.158 -3.876 -0.487 1.00 98.25 91 ILE A CA 1
ATOM 651 C C . ILE A 1 91 ? 6.337 -2.935 -0.736 1.00 98.25 91 ILE A C 1
ATOM 653 O O . ILE A 1 91 ? 6.885 -2.932 -1.840 1.00 98.25 91 ILE A O 1
ATOM 657 N N . ALA A 1 92 ? 6.770 -2.181 0.276 1.00 97.62 92 ALA A N 1
ATOM 658 C CA . ALA A 1 92 ? 7.904 -1.272 0.165 1.00 97.62 92 ALA A CA 1
ATOM 659 C C . ALA A 1 92 ? 9.202 -2.020 -0.176 1.00 97.62 92 ALA A C 1
ATOM 661 O O . ALA A 1 92 ? 9.892 -1.637 -1.118 1.00 97.62 92 ALA A O 1
ATOM 662 N N . LEU A 1 93 ? 9.506 -3.121 0.521 1.00 97.81 93 LEU A N 1
ATOM 663 C CA . LEU A 1 93 ? 10.701 -3.932 0.259 1.00 97.81 93 LEU A CA 1
ATOM 664 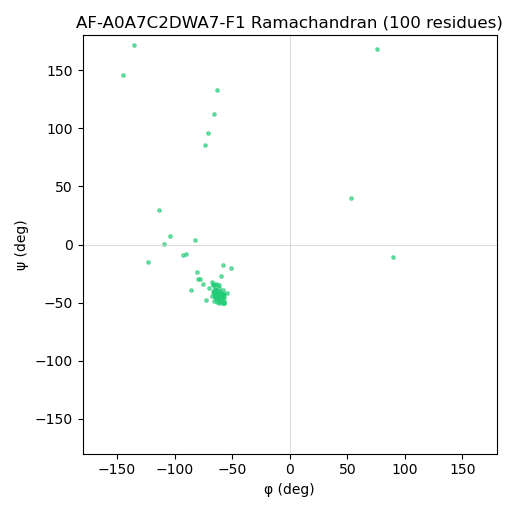C C . LEU A 1 93 ? 10.697 -4.540 -1.149 1.00 97.81 93 LEU A C 1
ATOM 666 O O . LEU A 1 93 ? 11.701 -4.453 -1.856 1.00 97.81 93 LEU A O 1
ATOM 670 N N . VAL A 1 94 ? 9.569 -5.111 -1.582 1.00 97.25 94 VAL A N 1
ATOM 671 C CA . VAL A 1 94 ? 9.421 -5.658 -2.940 1.00 97.25 94 VAL A CA 1
ATOM 672 C C . VAL A 1 94 ? 9.576 -4.553 -3.983 1.00 97.25 94 VAL A C 1
ATOM 674 O O . VAL A 1 94 ? 10.272 -4.743 -4.975 1.00 97.25 94 VAL A O 1
ATOM 677 N N . THR A 1 95 ? 8.978 -3.384 -3.757 1.00 97.38 95 THR A N 1
ATOM 678 C CA . THR A 1 95 ? 9.064 -2.243 -4.682 1.00 97.38 95 THR A CA 1
ATOM 679 C C . THR A 1 95 ? 10.492 -1.715 -4.797 1.00 97.38 95 THR A C 1
ATOM 681 O O . THR A 1 95 ? 10.962 -1.480 -5.907 1.00 97.38 95 THR A O 1
ATOM 684 N N . LEU A 1 96 ? 11.209 -1.583 -3.678 1.00 97.50 96 LEU A N 1
ATOM 685 C CA . LEU A 1 96 ? 12.618 -1.182 -3.663 1.00 97.50 96 LEU A CA 1
ATOM 686 C C . LEU A 1 96 ? 13.500 -2.192 -4.396 1.00 97.50 96 LEU A C 1
ATOM 688 O O . LEU A 1 96 ? 14.356 -1.795 -5.181 1.00 97.50 96 LEU A O 1
ATOM 692 N N . TRP A 1 97 ? 13.264 -3.489 -4.187 1.00 96.88 97 TRP A N 1
ATOM 693 C CA . TRP A 1 97 ? 13.972 -4.534 -4.922 1.00 96.88 97 TRP A CA 1
ATOM 694 C C . TRP A 1 97 ? 13.725 -4.431 -6.431 1.00 96.88 97 TRP A C 1
ATOM 696 O O . TRP A 1 97 ? 14.668 -4.519 -7.208 1.00 96.88 97 TRP A O 1
ATOM 706 N N . LEU A 1 98 ? 12.480 -4.184 -6.852 1.00 95.56 98 LEU A N 1
ATOM 707 C CA . LEU A 1 98 ? 12.132 -4.017 -8.266 1.00 95.56 98 LEU A CA 1
ATOM 708 C C . LEU A 1 98 ? 12.769 -2.777 -8.893 1.00 95.56 98 LEU A C 1
ATOM 710 O O . LEU A 1 98 ? 13.206 -2.848 -10.035 1.00 95.56 98 LEU A O 1
ATOM 714 N N . LEU A 1 99 ? 12.824 -1.665 -8.156 1.00 95.38 99 LEU A N 1
ATOM 715 C CA . LEU A 1 99 ? 13.502 -0.442 -8.591 1.00 95.38 99 LEU A CA 1
ATOM 716 C C . LEU A 1 99 ? 15.018 -0.631 -8.706 1.00 95.38 99 LEU A C 1
ATOM 718 O O . LEU A 1 99 ? 15.627 -0.029 -9.577 1.00 95.38 99 LEU A O 1
ATOM 722 N N . ALA A 1 100 ? 15.622 -1.445 -7.836 1.00 95.12 100 ALA A N 1
ATOM 723 C CA . ALA A 1 100 ? 17.057 -1.728 -7.858 1.00 95.12 100 ALA A CA 1
ATOM 724 C C . ALA A 1 100 ? 17.460 -2.792 -8.896 1.00 95.12 100 ALA A C 1
ATOM 726 O O . ALA A 1 100 ? 18.624 -2.854 -9.282 1.00 95.12 100 ALA A O 1
ATOM 727 N N . ALA A 1 101 ? 16.526 -3.661 -9.293 1.00 90.69 101 ALA A N 1
ATOM 728 C CA . ALA A 1 101 ? 16.751 -4.738 -10.258 1.00 90.69 101 ALA A CA 1
ATOM 729 C C . ALA A 1 101 ? 16.423 -4.353 -11.714 1.00 90.69 101 ALA A C 1
ATOM 731 O O . ALA A 1 101 ? 16.681 -5.157 -12.612 1.00 90.69 101 ALA A O 1
ATOM 732 N N . GLY A 1 102 ? 15.808 -3.185 -11.931 1.00 69.62 102 GLY A N 1
ATOM 733 C CA . GLY A 1 102 ? 15.567 -2.587 -13.250 1.00 69.62 102 GLY A CA 1
ATOM 734 C C . GLY A 1 102 ? 16.686 -1.644 -13.662 1.00 69.62 102 GLY A C 1
ATOM 735 O O . GLY A 1 102 ? 16.852 -1.480 -14.889 1.00 69.62 102 GLY A O 1
#